Protein AF-A0A0M5JUR9-F1 (afdb_monomer_lite)

Radius of gyration: 17.56 Å; chains: 1; bounding box: 40×31×51 Å

Foldseek 3Di:
DDPVVVVVVVVVVVVVVVVQLCVPQVVDQPDPDPVSSVVSVVVSVVLQVVLCVVCVVVVNNPDGSVCCCVPPVVADWDWDDDDHDIDTHHDDD

Secondary structure (DSSP, 8-state):
--HHHHHHHHHHHHHHHHHHHHTTTTSS-S-S-HHHHHHHHHHHHHHHHHHHHHHHHTT-TT--HHHHIIIIISS--EEEEETTEEEEEPPP-

Sequence (93 aa):
MVVADRVHRRHALVEQVIAELKGGPLAHPPSGAFNANKAWLQLAVIALNLAKAAAVAASMPLVRMRTLLTRVVSVPVHLTRHVRRTTAHLPER

pLDDT: mean 93.42, std 4.86, range [62.44, 97.94]

Structure (mmCIF, N/CA/C/O backbone):
data_AF-A0A0M5JUR9-F1
#
_entry.id   AF-A0A0M5JUR9-F1
#
loop_
_atom_site.group_PDB
_atom_site.id
_atom_site.type_symbol
_atom_site.label_atom_id
_atom_site.label_alt_id
_atom_s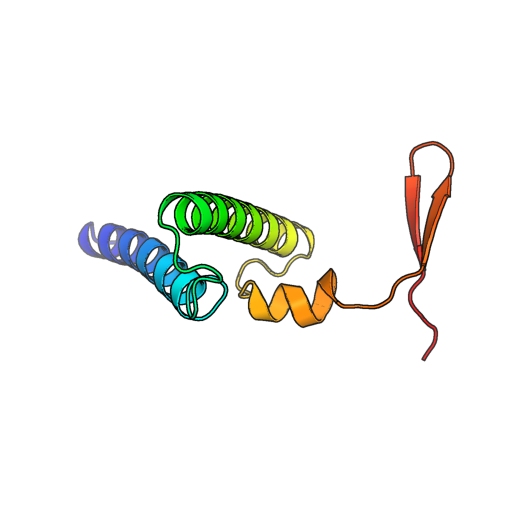ite.label_comp_id
_atom_site.label_asym_id
_atom_site.label_entity_id
_atom_site.label_seq_id
_atom_site.pdbx_PDB_ins_code
_atom_site.Cartn_x
_atom_site.Cartn_y
_atom_site.Cartn_z
_atom_site.occupancy
_atom_site.B_iso_or_equiv
_atom_site.auth_seq_id
_atom_site.auth_comp_id
_atom_site.auth_asym_id
_atom_site.auth_atom_id
_atom_site.pdbx_PDB_model_num
ATOM 1 N N . MET A 1 1 ? 13.528 -7.004 -28.919 1.00 62.44 1 MET A N 1
ATOM 2 C CA . MET A 1 1 ? 12.322 -7.170 -28.076 1.00 62.44 1 MET A CA 1
ATOM 3 C C . MET A 1 1 ? 11.095 -6.875 -28.928 1.00 62.44 1 MET A C 1
ATOM 5 O O . MET A 1 1 ? 10.981 -5.763 -29.429 1.00 62.44 1 MET A O 1
ATOM 9 N N . VAL A 1 2 ? 10.241 -7.872 -29.162 1.00 88.31 2 VAL A N 1
ATOM 10 C CA . VAL A 1 2 ? 9.084 -7.779 -30.075 1.00 88.31 2 VAL A CA 1
ATOM 11 C C . VAL A 1 2 ? 7.979 -6.917 -29.446 1.00 88.31 2 VAL A C 1
ATOM 13 O O . VAL A 1 2 ? 7.834 -6.896 -28.225 1.00 88.31 2 VAL A O 1
ATOM 16 N N . VAL A 1 3 ? 7.190 -6.200 -30.255 1.00 90.25 3 VAL A N 1
ATOM 17 C CA . VAL A 1 3 ? 6.081 -5.332 -29.793 1.00 90.25 3 VAL A CA 1
ATOM 18 C C . VAL A 1 3 ? 5.133 -6.063 -28.833 1.00 90.25 3 VAL A C 1
ATOM 20 O O . VAL A 1 3 ? 4.740 -5.495 -27.814 1.00 90.25 3 VAL A O 1
ATOM 23 N N . ALA A 1 4 ? 4.848 -7.340 -29.105 1.00 90.19 4 ALA A N 1
ATOM 24 C CA . ALA A 1 4 ? 4.026 -8.195 -28.255 1.00 90.19 4 ALA A CA 1
ATOM 25 C C . ALA A 1 4 ? 4.534 -8.260 -26.802 1.00 90.19 4 ALA A C 1
ATOM 27 O O . ALA A 1 4 ? 3.749 -8.045 -25.881 1.00 90.19 4 ALA A O 1
ATOM 28 N N . ASP A 1 5 ? 5.836 -8.459 -26.576 1.00 92.12 5 ASP A N 1
ATOM 29 C CA . ASP A 1 5 ? 6.419 -8.547 -25.225 1.00 92.12 5 ASP A CA 1
ATOM 30 C C . ASP A 1 5 ? 6.203 -7.258 -24.412 1.00 92.12 5 ASP A C 1
ATOM 32 O O . ASP A 1 5 ? 5.880 -7.287 -23.223 1.00 92.12 5 ASP A O 1
ATOM 36 N N . ARG A 1 6 ? 6.295 -6.093 -25.067 1.00 90.88 6 ARG A N 1
ATOM 37 C CA . ARG A 1 6 ? 6.041 -4.797 -24.418 1.00 90.88 6 ARG A CA 1
ATOM 38 C C . ARG A 1 6 ? 4.609 -4.691 -23.902 1.00 90.88 6 ARG A C 1
ATOM 40 O O . ARG A 1 6 ? 4.386 -4.170 -22.809 1.00 90.88 6 ARG A O 1
ATOM 47 N N . VAL A 1 7 ? 3.650 -5.142 -24.707 1.00 92.12 7 VAL A N 1
ATOM 48 C CA . VAL A 1 7 ? 2.223 -5.103 -24.371 1.00 92.12 7 VAL A CA 1
ATOM 49 C C . VAL A 1 7 ? 1.929 -6.059 -23.220 1.00 92.12 7 VAL A C 1
ATOM 51 O O . VAL A 1 7 ? 1.321 -5.642 -22.236 1.00 92.12 7 VAL A O 1
ATOM 54 N N . HIS A 1 8 ? 2.444 -7.289 -23.284 1.00 92.38 8 HIS A N 1
ATOM 55 C CA . HIS A 1 8 ? 2.241 -8.289 -22.234 1.00 92.38 8 HIS A CA 1
ATOM 56 C C . HIS A 1 8 ? 2.806 -7.822 -20.891 1.00 92.38 8 HIS A C 1
ATOM 58 O O . HIS A 1 8 ? 2.127 -7.937 -19.875 1.00 92.38 8 HIS A O 1
ATOM 64 N N . ARG A 1 9 ? 3.994 -7.202 -20.868 1.00 92.38 9 ARG A N 1
ATOM 65 C CA . ARG A 1 9 ? 4.556 -6.658 -19.621 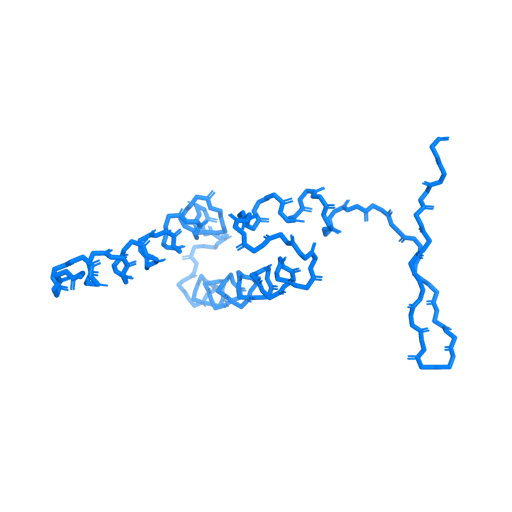1.00 92.38 9 ARG A CA 1
ATOM 66 C C . ARG A 1 9 ? 3.741 -5.509 -19.043 1.00 92.38 9 ARG A C 1
ATOM 68 O O . ARG A 1 9 ? 3.532 -5.466 -17.835 1.00 92.38 9 ARG A O 1
ATOM 75 N N . ARG A 1 10 ? 3.246 -4.593 -19.880 1.00 92.44 10 ARG A N 1
ATOM 76 C CA . ARG A 1 10 ? 2.354 -3.516 -19.417 1.00 92.44 10 ARG A CA 1
ATOM 77 C C . ARG A 1 10 ? 1.060 -4.075 -18.830 1.00 92.44 10 ARG A C 1
ATOM 79 O O . ARG A 1 10 ? 0.632 -3.613 -17.779 1.00 92.44 10 ARG A O 1
ATOM 86 N N . HIS A 1 11 ? 0.476 -5.076 -19.481 1.00 94.06 11 HIS A N 1
ATOM 87 C CA . HIS A 1 11 ? -0.732 -5.734 -18.996 1.00 94.06 11 HIS A CA 1
ATOM 88 C C . HIS A 1 11 ? -0.485 -6.478 -17.676 1.00 94.06 11 HIS A C 1
ATOM 90 O O . HIS A 1 11 ? -1.226 -6.278 -16.718 1.00 94.06 11 HIS A O 1
ATOM 96 N N . ALA A 1 12 ? 0.618 -7.225 -17.575 1.00 94.88 12 ALA A N 1
ATOM 97 C CA . ALA A 1 12 ? 1.003 -7.931 -16.356 1.00 94.88 12 ALA A CA 1
ATOM 98 C C . ALA A 1 12 ? 1.139 -6.991 -15.149 1.00 94.88 12 ALA A C 1
ATOM 100 O O . ALA A 1 12 ? 0.728 -7.351 -14.050 1.00 94.88 12 ALA A O 1
ATOM 101 N N . LEU A 1 13 ? 1.648 -5.767 -15.340 1.00 91.44 13 LEU A N 1
ATOM 102 C CA . LEU A 1 13 ? 1.701 -4.765 -14.271 1.00 91.44 13 LEU A CA 1
ATOM 103 C C . LEU A 1 13 ? 0.304 -4.371 -13.772 1.00 91.44 13 LEU A C 1
ATOM 105 O O . LEU A 1 13 ? 0.115 -4.222 -12.569 1.00 91.44 13 LEU A O 1
ATOM 109 N N . VAL A 1 14 ? -0.673 -4.203 -14.666 1.00 93.69 14 VAL A N 1
ATOM 110 C CA . VAL A 1 14 ? -2.052 -3.853 -14.287 1.00 93.69 14 VAL A CA 1
ATOM 111 C C . VAL A 1 14 ? -2.721 -5.013 -13.554 1.00 93.69 14 VAL A C 1
ATOM 113 O O . VAL A 1 14 ? -3.246 -4.819 -12.457 1.00 93.69 14 VAL A O 1
ATOM 116 N N . GLU A 1 15 ? -2.632 -6.226 -14.100 1.00 95.94 15 GLU A N 1
ATOM 117 C CA . GLU A 1 15 ? -3.190 -7.428 -13.469 1.00 95.94 15 GLU A CA 1
ATOM 118 C C . GLU A 1 15 ? -2.583 -7.676 -12.090 1.00 95.94 15 GLU A C 1
ATOM 120 O O . GLU A 1 15 ? -3.277 -7.997 -11.124 1.00 95.94 15 GLU A O 1
ATOM 125 N N . GLN A 1 16 ? -1.285 -7.419 -11.961 1.00 93.81 16 GLN A N 1
ATOM 126 C CA . GLN A 1 16 ? -0.578 -7.511 -10.701 1.00 93.81 16 GLN A CA 1
ATOM 127 C C . GLN A 1 16 ? -1.148 -6.564 -9.630 1.00 93.81 16 GLN A C 1
ATOM 129 O O . GLN A 1 16 ? -1.243 -6.950 -8.462 1.00 93.81 16 GLN A O 1
ATOM 134 N N . VAL A 1 17 ? -1.516 -5.338 -10.013 1.00 94.19 17 VAL A N 1
ATOM 135 C CA . VAL A 1 17 ? -2.140 -4.348 -9.121 1.00 94.19 17 VAL A CA 1
ATOM 136 C C . VAL A 1 17 ? -3.551 -4.764 -8.730 1.00 94.19 17 VAL A C 1
ATOM 138 O O . VAL A 1 17 ? -3.916 -4.668 -7.558 1.00 94.19 17 VAL A O 1
ATOM 141 N N . ILE A 1 18 ? -4.335 -5.249 -9.692 1.00 95.06 18 ILE A N 1
ATOM 142 C CA . ILE A 1 18 ? -5.706 -5.707 -9.453 1.00 95.06 18 ILE A CA 1
ATOM 143 C C . ILE A 1 18 ? -5.711 -6.899 -8.493 1.00 95.06 18 ILE A C 1
ATOM 145 O O . ILE A 1 18 ? -6.491 -6.906 -7.540 1.00 95.06 18 ILE A O 1
ATOM 149 N N . ALA A 1 19 ? -4.827 -7.876 -8.704 1.00 95.50 19 ALA A N 1
ATOM 150 C CA . ALA A 1 19 ? -4.692 -9.040 -7.833 1.00 95.50 19 ALA A CA 1
ATOM 151 C C . ALA A 1 19 ? -4.380 -8.637 -6.384 1.00 95.50 19 ALA A C 1
ATOM 153 O O . ALA A 1 19 ? -4.936 -9.194 -5.441 1.00 95.50 19 ALA A O 1
ATOM 154 N N . GLU A 1 20 ? -3.531 -7.628 -6.200 1.00 94.69 20 GLU A N 1
ATOM 155 C CA . GLU A 1 20 ? -3.122 -7.150 -4.883 1.00 94.69 20 GLU A CA 1
ATOM 156 C C . GLU A 1 20 ? -4.232 -6.394 -4.145 1.00 94.69 20 GLU A C 1
ATOM 158 O O . GLU A 1 20 ? -4.430 -6.603 -2.948 1.00 94.69 20 GLU A O 1
ATOM 163 N N . LEU A 1 21 ? -5.011 -5.574 -4.858 1.00 95.00 21 LEU A N 1
ATOM 164 C CA . LEU A 1 21 ? -6.188 -4.916 -4.288 1.00 95.00 21 LEU A CA 1
ATOM 165 C C . LEU A 1 21 ? -7.270 -5.933 -3.912 1.00 95.00 21 LEU A C 1
ATOM 167 O O . LEU A 1 21 ? -7.788 -5.879 -2.796 1.00 95.00 21 LEU A O 1
ATOM 171 N N . LYS A 1 22 ? -7.579 -6.876 -4.813 1.00 94.88 22 LYS A N 1
ATOM 172 C CA . LYS A 1 22 ? -8.583 -7.930 -4.592 1.00 94.88 22 LYS A CA 1
ATOM 173 C C . LYS A 1 22 ? -8.201 -8.871 -3.448 1.00 94.88 22 LYS A C 1
ATOM 175 O O . LYS A 1 22 ? -9.065 -9.241 -2.667 1.00 94.88 22 LYS A O 1
ATOM 180 N N . GLY A 1 23 ? -6.923 -9.237 -3.329 1.00 94.19 23 GLY A N 1
ATOM 181 C CA . GLY A 1 23 ? -6.417 -10.096 -2.250 1.00 94.19 23 GLY A CA 1
ATOM 182 C C . GLY A 1 23 ? -6.151 -9.376 -0.921 1.00 94.19 23 GLY A C 1
ATOM 183 O O . GLY A 1 23 ? -5.728 -10.010 0.048 1.00 94.19 23 GLY A O 1
ATOM 184 N N . GLY A 1 24 ? -6.343 -8.057 -0.873 1.00 91.75 24 GLY A N 1
ATOM 185 C CA . GLY A 1 24 ? -6.107 -7.228 0.304 1.00 91.75 24 GLY A CA 1
ATOM 186 C C . GLY A 1 24 ? -7.339 -6.397 0.662 1.00 91.75 24 GLY A C 1
ATOM 187 O O . GLY A 1 24 ? -8.359 -6.964 1.049 1.00 91.75 24 GLY A O 1
ATOM 188 N N . PRO A 1 25 ? -7.274 -5.058 0.561 1.00 91.44 25 PRO A N 1
ATOM 189 C CA . PRO A 1 25 ? -8.322 -4.174 1.070 1.00 91.44 25 PRO A CA 1
ATOM 190 C C . PRO A 1 25 ? -9.679 -4.344 0.374 1.00 91.44 25 PRO A C 1
ATOM 192 O O . PRO A 1 25 ? -10.696 -3.995 0.961 1.00 91.44 25 PRO A O 1
ATOM 195 N N . LEU A 1 26 ? -9.734 -4.872 -0.853 1.00 94.38 26 LEU A N 1
ATOM 196 C CA . LEU A 1 26 ? -10.997 -5.118 -1.560 1.00 94.38 26 LEU A CA 1
ATOM 197 C C . LEU A 1 26 ? -11.500 -6.556 -1.432 1.00 94.38 26 LEU A C 1
ATOM 199 O O . LEU A 1 26 ? -12.496 -6.886 -2.071 1.00 94.38 26 LEU A O 1
ATOM 203 N N . ALA A 1 27 ? -10.852 -7.402 -0.626 1.00 95.31 27 ALA A N 1
ATOM 204 C CA . ALA A 1 27 ? -11.344 -8.754 -0.392 1.00 95.31 27 ALA A CA 1
ATOM 205 C C . ALA A 1 27 ? -12.756 -8.709 0.209 1.00 95.31 27 ALA A C 1
ATOM 207 O O . ALA A 1 27 ? -13.649 -9.417 -0.258 1.00 95.31 27 ALA A O 1
ATOM 208 N N . HIS A 1 28 ? -12.967 -7.841 1.208 1.00 91.38 28 HIS A N 1
ATOM 209 C CA . HIS A 1 28 ? -14.227 -7.691 1.939 1.00 91.38 28 HIS A CA 1
ATOM 210 C C . HIS A 1 28 ? -14.530 -6.198 2.169 1.00 91.38 28 HIS A C 1
ATOM 212 O O . HIS A 1 28 ? -13.945 -5.589 3.067 1.00 91.38 28 HIS A O 1
ATOM 218 N N . PRO A 1 29 ? -15.406 -5.575 1.360 1.00 90.00 29 PRO A N 1
ATOM 219 C CA . PRO A 1 29 ? -15.828 -4.197 1.585 1.00 90.00 29 PRO A CA 1
ATOM 220 C C . PRO A 1 29 ? -16.488 -4.031 2.967 1.00 90.00 29 PRO A C 1
ATOM 222 O O . PRO A 1 29 ? -17.296 -4.873 3.357 1.00 90.00 29 PRO A O 1
ATOM 225 N N . PRO A 1 30 ? -16.176 -2.959 3.714 1.00 93.88 30 PRO A N 1
ATOM 226 C CA . PRO A 1 30 ? -16.541 -2.844 5.128 1.00 93.88 30 PRO A CA 1
ATOM 227 C C . PRO A 1 30 ? -17.992 -2.406 5.381 1.00 93.88 30 PRO A C 1
ATOM 229 O O . PRO A 1 30 ? -18.412 -2.330 6.533 1.00 93.88 30 PRO A O 1
ATOM 232 N N . SER A 1 31 ? -18.759 -2.061 4.342 1.00 95.25 31 SER A N 1
ATOM 233 C CA . SER A 1 31 ? -20.109 -1.507 4.481 1.00 95.25 31 SER A CA 1
ATOM 234 C C . SER A 1 31 ? -21.089 -2.103 3.471 1.00 95.25 31 SER A C 1
ATOM 236 O O . SER A 1 31 ? -20.707 -2.471 2.363 1.00 95.25 31 SER A O 1
ATOM 238 N N . GLY A 1 32 ? -22.379 -2.131 3.817 1.00 95.94 32 GLY A N 1
ATOM 239 C CA . GLY A 1 32 ? -23.462 -2.398 2.862 1.00 95.94 32 GLY A CA 1
ATOM 240 C C . GLY A 1 32 ? -23.794 -1.204 1.954 1.00 95.94 32 GLY A C 1
ATOM 241 O O . GLY A 1 32 ? -24.511 -1.361 0.970 1.00 95.94 32 GLY A O 1
ATOM 242 N N . ALA A 1 33 ? -23.277 -0.006 2.253 1.00 97.19 33 ALA A N 1
ATOM 243 C CA . ALA A 1 33 ? -23.566 1.207 1.494 1.00 97.19 33 ALA A CA 1
ATOM 244 C C . ALA A 1 33 ? -22.565 1.429 0.346 1.00 97.19 33 ALA A C 1
ATOM 246 O O . ALA A 1 33 ? -21.350 1.486 0.552 1.00 97.19 33 ALA A O 1
ATOM 247 N N . PHE A 1 34 ? -23.078 1.662 -0.867 1.00 95.69 34 PHE A N 1
ATOM 248 C CA . PHE A 1 34 ? -22.255 1.869 -2.067 1.00 95.69 34 PHE A CA 1
ATOM 249 C C . PHE A 1 34 ? -21.278 3.048 -1.934 1.00 95.69 34 PHE A C 1
ATOM 251 O O . PHE A 1 34 ? -20.089 2.906 -2.213 1.00 95.69 34 PHE A O 1
ATOM 258 N N . ASN A 1 35 ? -21.7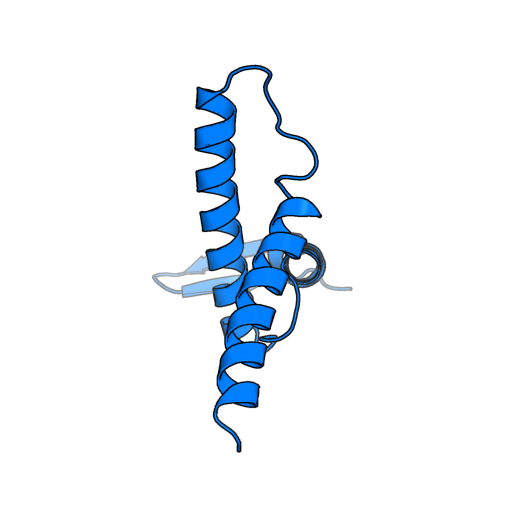56 4.203 -1.460 1.00 97.94 35 ASN A N 1
ATOM 259 C CA . ASN A 1 35 ? -20.921 5.401 -1.325 1.00 97.94 35 ASN A CA 1
ATOM 260 C C . ASN A 1 35 ? -19.787 5.216 -0.302 1.00 97.94 35 ASN A C 1
ATOM 262 O O . ASN A 1 35 ? -18.683 5.710 -0.526 1.00 97.94 35 ASN A O 1
ATOM 266 N N . ALA A 1 36 ? -20.023 4.453 0.771 1.00 97.38 36 ALA A N 1
ATOM 267 C CA . ALA A 1 36 ? -18.983 4.118 1.742 1.00 97.38 36 ALA A CA 1
ATOM 268 C C . ALA A 1 36 ? -17.905 3.222 1.111 1.00 97.38 36 ALA A C 1
ATOM 270 O O . ALA A 1 36 ? -16.714 3.495 1.244 1.00 97.38 36 ALA A O 1
ATOM 271 N N . ASN A 1 37 ? -18.309 2.212 0.336 1.00 96.56 37 ASN A N 1
ATOM 272 C CA . ASN A 1 37 ? -17.366 1.335 -0.362 1.00 96.56 37 ASN A CA 1
ATOM 273 C C . ASN A 1 37 ? -16.615 2.045 -1.500 1.00 96.56 37 ASN A C 1
ATOM 275 O O . ASN A 1 37 ? -15.463 1.715 -1.777 1.00 96.56 37 ASN A O 1
ATOM 279 N N . LYS A 1 38 ? -17.218 3.060 -2.130 1.00 97.31 38 LYS A N 1
ATOM 280 C CA . LYS A 1 38 ? -16.522 3.939 -3.080 1.00 97.31 38 LYS A CA 1
ATOM 281 C C . LYS A 1 38 ? -15.398 4.717 -2.391 1.00 97.31 38 LYS A C 1
ATOM 283 O O . LYS A 1 38 ? -14.280 4.737 -2.904 1.00 97.31 38 LYS A O 1
ATOM 288 N N . ALA A 1 39 ? -15.674 5.324 -1.236 1.00 97.38 39 ALA A N 1
ATOM 289 C CA . ALA A 1 39 ? -14.650 6.012 -0.450 1.00 97.38 39 ALA A CA 1
ATOM 290 C C . ALA A 1 39 ? -13.554 5.036 0.011 1.00 97.38 39 ALA A C 1
ATOM 292 O O . ALA A 1 39 ? -12.365 5.326 -0.115 1.00 97.38 39 ALA A O 1
ATOM 293 N N . TRP A 1 40 ? -13.944 3.836 0.451 1.00 97.12 40 TRP A N 1
ATOM 294 C CA . TRP A 1 40 ? -13.013 2.763 0.801 1.00 97.12 40 TRP A CA 1
ATOM 295 C C . TRP A 1 40 ? -12.079 2.391 -0.357 1.00 97.12 40 TRP A C 1
ATOM 297 O O . TRP A 1 40 ? -10.865 2.335 -0.172 1.00 97.12 40 TRP A O 1
ATOM 307 N N . LEU A 1 41 ? -12.616 2.206 -1.567 1.00 96.50 41 LEU A N 1
ATOM 308 C CA . LEU A 1 41 ? -11.819 1.931 -2.764 1.00 96.50 41 LEU A CA 1
ATOM 309 C C . LEU A 1 41 ? -10.791 3.038 -3.030 1.00 96.50 41 LEU A C 1
ATOM 311 O O . LEU A 1 41 ? -9.630 2.741 -3.310 1.00 96.50 41 LEU A O 1
ATOM 315 N N . GLN A 1 42 ? -11.195 4.306 -2.928 1.00 97.38 42 GLN A N 1
ATOM 316 C CA . GLN A 1 42 ? -10.289 5.440 -3.130 1.00 97.38 42 GLN A CA 1
ATOM 317 C C . GLN A 1 42 ? -9.134 5.419 -2.121 1.00 97.38 42 GLN A C 1
ATOM 319 O O . GLN A 1 42 ? -7.972 5.525 -2.515 1.00 97.38 42 GLN A O 1
ATOM 324 N N . LEU A 1 43 ? -9.438 5.208 -0.837 1.00 96.75 43 LEU A N 1
ATOM 325 C CA . LEU A 1 43 ? -8.429 5.099 0.218 1.00 96.75 43 LEU A CA 1
ATOM 326 C C . LEU A 1 43 ? -7.499 3.900 0.001 1.00 96.75 43 LEU A C 1
ATOM 328 O O . LEU A 1 43 ? -6.284 4.038 0.132 1.00 96.75 43 LEU A O 1
ATOM 332 N N . ALA A 1 44 ? -8.042 2.747 -0.393 1.00 96.06 44 ALA A N 1
ATOM 333 C CA . ALA A 1 44 ? -7.265 1.546 -0.687 1.00 96.06 44 ALA A CA 1
ATOM 334 C C . ALA A 1 44 ? -6.261 1.766 -1.831 1.00 96.06 44 ALA A C 1
ATOM 336 O O . ALA A 1 44 ? -5.105 1.352 -1.733 1.00 96.06 44 ALA A O 1
ATOM 337 N N . VAL A 1 45 ? -6.673 2.455 -2.901 1.00 96.69 45 VAL A N 1
ATOM 338 C CA . VAL A 1 45 ? -5.790 2.788 -4.030 1.00 96.69 45 VAL A CA 1
ATOM 339 C C . VAL A 1 45 ? -4.700 3.778 -3.611 1.00 96.69 45 VAL A C 1
ATOM 341 O O . VAL A 1 45 ? -3.535 3.586 -3.965 1.00 96.69 45 VAL A O 1
ATOM 344 N N . ILE A 1 46 ? -5.045 4.806 -2.827 1.00 97.56 46 ILE A N 1
ATOM 345 C CA . ILE A 1 46 ? -4.065 5.759 -2.281 1.00 97.56 46 ILE A CA 1
ATOM 346 C C . ILE A 1 46 ? -3.038 5.018 -1.417 1.00 97.56 46 ILE A C 1
ATOM 348 O O . ILE A 1 46 ? -1.836 5.174 -1.631 1.00 97.56 46 ILE A O 1
ATOM 352 N N . ALA A 1 47 ? -3.493 4.161 -0.501 1.00 96.06 47 ALA A N 1
ATOM 353 C CA . ALA A 1 47 ? -2.623 3.371 0.364 1.00 96.06 47 ALA A CA 1
ATOM 354 C C . ALA A 1 47 ? -1.687 2.450 -0.436 1.00 96.06 47 ALA A C 1
ATOM 356 O O . ALA A 1 47 ? -0.495 2.391 -0.137 1.00 96.06 47 ALA A O 1
ATOM 357 N N . LEU A 1 48 ? -2.180 1.786 -1.489 1.00 95.38 48 LEU A N 1
ATOM 358 C CA . LEU A 1 48 ? -1.343 0.953 -2.358 1.00 95.38 48 LEU A CA 1
ATOM 359 C C . LEU A 1 48 ? -0.255 1.772 -3.069 1.00 95.38 48 LEU A C 1
ATOM 361 O O . LEU A 1 48 ? 0.887 1.324 -3.177 1.00 95.38 48 LEU A O 1
ATOM 365 N N . ASN A 1 49 ? -0.586 2.971 -3.552 1.00 95.44 49 ASN A N 1
ATOM 366 C CA . ASN A 1 49 ? 0.388 3.846 -4.205 1.00 95.44 49 ASN A CA 1
ATOM 367 C C . ASN A 1 49 ? 1.458 4.338 -3.222 1.00 95.44 49 ASN A C 1
ATOM 369 O O . ASN A 1 49 ? 2.646 4.300 -3.548 1.00 95.44 49 ASN A O 1
ATOM 373 N N . LEU A 1 50 ? 1.058 4.721 -2.005 1.00 96.25 50 LEU A N 1
ATOM 374 C CA . LEU A 1 50 ? 1.992 5.065 -0.930 1.00 96.25 50 LEU A CA 1
ATOM 375 C C . LEU A 1 50 ? 2.890 3.876 -0.569 1.00 96.25 50 LEU A C 1
ATOM 377 O O . LEU A 1 50 ? 4.098 4.047 -0.427 1.00 96.25 50 LEU A O 1
ATOM 381 N N . ALA A 1 51 ? 2.332 2.666 -0.497 1.00 95.12 51 ALA A N 1
ATOM 382 C CA . ALA A 1 51 ? 3.093 1.457 -0.208 1.00 95.12 51 ALA A CA 1
ATOM 383 C C . ALA A 1 51 ? 4.148 1.160 -1.288 1.00 95.12 51 ALA A C 1
ATOM 385 O O . ALA A 1 51 ? 5.283 0.823 -0.960 1.00 95.12 51 ALA A O 1
ATOM 386 N N . LYS A 1 52 ? 3.819 1.338 -2.573 1.00 94.00 52 LYS A N 1
ATOM 387 C CA . LYS A 1 52 ? 4.792 1.191 -3.670 1.00 94.00 52 LYS A CA 1
ATOM 388 C C . LYS A 1 52 ? 5.903 2.235 -3.605 1.00 94.00 52 LYS A C 1
ATOM 390 O O . LYS A 1 52 ? 7.067 1.891 -3.787 1.00 94.00 52 LYS A O 1
ATOM 395 N N . ALA A 1 53 ? 5.565 3.494 -3.326 1.00 96.12 53 ALA A N 1
ATOM 396 C CA . ALA A 1 53 ? 6.562 4.549 -3.160 1.00 96.12 53 ALA A CA 1
ATOM 397 C C . ALA A 1 53 ? 7.491 4.258 -1.968 1.00 96.12 53 ALA A C 1
ATOM 399 O O . ALA A 1 53 ? 8.712 4.348 -2.093 1.00 96.12 53 ALA A O 1
ATOM 400 N N . ALA A 1 54 ? 6.925 3.826 -0.839 1.00 95.75 54 ALA A N 1
ATOM 401 C CA . ALA A 1 54 ? 7.684 3.407 0.333 1.00 95.75 54 ALA A CA 1
ATOM 402 C C . ALA A 1 54 ? 8.580 2.192 0.042 1.00 95.75 54 ALA A C 1
ATOM 404 O O . ALA A 1 54 ? 9.720 2.160 0.495 1.00 95.75 54 ALA A O 1
ATOM 405 N N . ALA A 1 55 ? 8.115 1.227 -0.759 1.00 96.44 55 ALA A N 1
ATOM 406 C CA . ALA A 1 55 ? 8.917 0.080 -1.181 1.00 96.44 55 ALA A CA 1
ATOM 407 C C . ALA A 1 55 ? 10.163 0.513 -1.966 1.00 96.44 55 ALA A C 1
ATOM 409 O O . ALA A 1 55 ? 11.252 0.001 -1.720 1.00 96.44 55 ALA A O 1
ATOM 410 N N . VAL A 1 56 ? 10.024 1.486 -2.874 1.00 96.81 56 VAL A N 1
ATOM 411 C CA . VAL A 1 56 ? 11.165 2.068 -3.598 1.00 96.81 56 VAL A CA 1
ATOM 412 C C . VAL A 1 56 ? 12.115 2.777 -2.631 1.00 96.81 56 VAL A C 1
ATOM 414 O O . VAL A 1 56 ? 13.317 2.527 -2.678 1.00 96.81 56 VAL A O 1
ATOM 417 N N . ALA A 1 57 ? 11.591 3.599 -1.715 1.00 95.50 57 ALA A N 1
ATOM 418 C CA . ALA A 1 57 ? 12.401 4.302 -0.717 1.00 95.50 57 ALA A CA 1
ATOM 419 C C . ALA A 1 57 ? 13.159 3.344 0.222 1.00 95.50 57 ALA A C 1
ATOM 421 O O . ALA A 1 57 ? 14.283 3.628 0.626 1.00 95.50 57 ALA A O 1
ATOM 422 N N . ALA A 1 58 ? 12.575 2.184 0.524 1.00 94.31 58 ALA A N 1
ATOM 423 C CA . ALA A 1 58 ? 13.184 1.130 1.330 1.00 94.31 58 ALA A CA 1
ATOM 424 C C . ALA A 1 58 ? 14.129 0.207 0.532 1.00 94.31 58 ALA A C 1
ATOM 426 O O . ALA A 1 58 ? 14.587 -0.795 1.073 1.00 94.31 58 ALA A O 1
ATOM 427 N N . SER A 1 59 ? 14.423 0.500 -0.743 1.00 96.62 59 SER A N 1
ATOM 428 C CA . SER A 1 59 ? 15.217 -0.369 -1.634 1.00 96.62 59 SER A CA 1
ATOM 429 C C . SER A 1 59 ? 14.629 -1.782 -1.819 1.00 96.62 59 SER A C 1
ATOM 431 O O . SER A 1 59 ? 15.348 -2.759 -2.005 1.00 96.62 59 SER A O 1
ATOM 433 N N . MET A 1 60 ? 13.297 -1.895 -1.802 1.00 96.38 60 MET A N 1
ATOM 434 C CA . MET A 1 60 ? 12.525 -3.138 -1.930 1.00 96.38 60 MET A CA 1
ATOM 435 C C . MET A 1 60 ? 11.490 -3.070 -3.081 1.00 96.38 60 MET A C 1
ATOM 437 O O . MET A 1 60 ? 10.333 -3.429 -2.882 1.00 96.38 60 MET A O 1
ATOM 441 N N . PRO A 1 61 ? 11.837 -2.638 -4.309 1.00 93.94 61 PRO A N 1
ATOM 442 C CA . PRO A 1 61 ? 10.856 -2.236 -5.333 1.00 93.94 61 PRO A CA 1
ATOM 443 C C . PRO A 1 61 ? 9.929 -3.355 -5.841 1.00 93.94 61 PRO A C 1
ATOM 445 O O . PRO A 1 61 ? 8.901 -3.071 -6.449 1.00 93.94 61 PRO A O 1
ATOM 448 N N . LEU A 1 62 ? 10.289 -4.622 -5.622 1.00 93.25 62 LEU A N 1
ATOM 449 C CA . LEU A 1 62 ? 9.538 -5.787 -6.104 1.00 93.25 62 LEU A CA 1
ATOM 450 C C . LEU A 1 62 ? 8.573 -6.369 -5.061 1.00 93.25 62 LEU A C 1
ATOM 452 O O . LEU A 1 62 ? 7.820 -7.294 -5.372 1.00 93.25 62 LEU A O 1
ATOM 456 N N . VAL A 1 63 ? 8.600 -5.876 -3.819 1.00 95.25 63 VAL A N 1
ATOM 457 C CA . VAL A 1 63 ? 7.764 -6.442 -2.754 1.00 95.25 63 VAL A CA 1
ATOM 458 C C . VAL A 1 63 ? 6.319 -5.986 -2.876 1.00 95.25 63 VAL A C 1
ATOM 460 O O . VAL A 1 63 ? 6.010 -4.920 -3.405 1.00 95.25 63 VAL A O 1
ATOM 463 N N . ARG A 1 64 ? 5.416 -6.812 -2.350 1.00 93.88 64 ARG A N 1
ATOM 464 C CA . ARG A 1 64 ? 3.994 -6.483 -2.256 1.00 93.88 64 ARG A CA 1
ATOM 465 C C . ARG A 1 64 ? 3.718 -5.647 -1.014 1.00 93.88 64 ARG A C 1
ATOM 467 O O . ARG A 1 64 ? 4.410 -5.779 -0.004 1.00 93.88 64 ARG A O 1
ATOM 474 N N . MET A 1 65 ? 2.654 -4.859 -1.059 1.00 94.44 65 MET A N 1
ATOM 475 C CA . MET A 1 65 ? 2.084 -4.088 0.040 1.00 94.44 65 MET A CA 1
ATOM 476 C C . MET A 1 65 ? 1.959 -4.930 1.307 1.00 94.44 65 MET A C 1
ATOM 478 O O . MET A 1 65 ? 2.353 -4.462 2.365 1.00 94.44 65 MET A O 1
ATOM 482 N N . ARG A 1 66 ? 1.507 -6.191 1.220 1.00 93.75 66 ARG A N 1
ATOM 483 C CA . ARG A 1 66 ? 1.439 -7.091 2.388 1.00 93.75 66 ARG A CA 1
ATOM 484 C C . ARG A 1 66 ? 2.795 -7.254 3.085 1.00 93.75 66 ARG A C 1
ATOM 486 O O . ARG A 1 66 ? 2.854 -7.199 4.308 1.00 93.75 66 ARG A O 1
ATOM 493 N N . THR A 1 67 ? 3.872 -7.433 2.325 1.00 95.25 67 THR A N 1
ATOM 494 C CA . THR A 1 67 ? 5.233 -7.551 2.871 1.00 95.25 67 THR A CA 1
ATOM 495 C C . THR A 1 67 ? 5.713 -6.226 3.450 1.00 95.25 67 THR A C 1
ATOM 497 O O . THR A 1 67 ? 6.345 -6.211 4.500 1.00 95.25 67 THR A O 1
ATOM 500 N N . LEU A 1 68 ? 5.405 -5.107 2.791 1.00 94.88 68 LEU A N 1
ATOM 501 C CA . LEU A 1 68 ? 5.753 -3.782 3.300 1.00 94.88 68 LEU A CA 1
ATOM 502 C C . LEU A 1 68 ? 5.036 -3.483 4.626 1.00 94.88 68 LEU A C 1
ATOM 504 O O . LEU A 1 68 ? 5.648 -2.965 5.558 1.00 94.88 68 LEU A O 1
ATOM 508 N N . LEU A 1 69 ? 3.758 -3.854 4.731 1.00 92.81 69 LEU A N 1
ATOM 509 C CA . LEU A 1 69 ? 2.984 -3.699 5.956 1.00 92.81 69 LEU A CA 1
ATOM 510 C C . LEU A 1 69 ? 3.653 -4.439 7.115 1.00 92.81 69 LEU A C 1
ATOM 512 O O . LEU A 1 69 ? 3.896 -3.837 8.149 1.00 92.81 69 LEU A O 1
ATOM 516 N N . THR A 1 70 ? 4.043 -5.700 6.928 1.00 93.56 70 THR A N 1
ATOM 517 C CA . THR A 1 70 ? 4.646 -6.493 8.010 1.00 93.56 70 THR A CA 1
ATOM 518 C C . THR A 1 70 ? 6.095 -6.125 8.319 1.00 93.56 70 THR A C 1
ATOM 520 O O . THR A 1 70 ? 6.506 -6.225 9.470 1.00 93.56 70 THR A O 1
ATOM 523 N N . ARG A 1 71 ? 6.887 -5.718 7.318 1.00 92.06 71 ARG A N 1
ATOM 524 C CA . ARG A 1 71 ? 8.332 -5.478 7.484 1.00 92.06 71 ARG A CA 1
ATOM 525 C C . ARG A 1 71 ? 8.725 -4.028 7.733 1.00 92.06 71 ARG A C 1
ATOM 527 O O . ARG A 1 71 ? 9.848 -3.799 8.163 1.00 92.06 71 ARG A O 1
ATOM 534 N N . VAL A 1 72 ? 7.854 -3.071 7.423 1.00 90.88 72 VAL A N 1
ATOM 535 C CA . VAL A 1 72 ? 8.167 -1.637 7.523 1.00 90.88 72 VAL A CA 1
ATOM 536 C C . VAL A 1 72 ? 7.106 -0.895 8.326 1.00 90.88 72 VAL A C 1
ATOM 538 O O . VAL A 1 72 ? 7.450 -0.168 9.248 1.00 90.88 72 VAL A O 1
ATOM 541 N N . VAL A 1 73 ? 5.822 -1.068 7.999 1.00 90.94 73 VAL A N 1
ATOM 542 C CA . VAL A 1 73 ? 4.753 -0.225 8.571 1.00 90.94 73 VAL A CA 1
ATOM 543 C C . VAL A 1 73 ? 4.351 -0.665 9.978 1.00 90.94 73 VAL A C 1
ATOM 545 O O . VAL A 1 73 ? 4.188 0.169 10.858 1.00 90.94 73 VAL A O 1
ATOM 548 N N . SER A 1 74 ? 4.187 -1.967 10.200 1.00 92.25 74 SER A N 1
ATOM 549 C CA . SER A 1 74 ? 3.758 -2.538 11.482 1.00 92.25 74 SER A CA 1
ATOM 550 C C . SER A 1 74 ? 4.914 -2.779 12.457 1.00 92.25 74 SER A C 1
ATOM 552 O O . SER A 1 74 ? 4.703 -3.379 13.508 1.00 92.25 74 SER A O 1
ATOM 554 N N . VAL A 1 75 ? 6.133 -2.344 12.122 1.00 90.19 75 VAL A N 1
ATOM 555 C CA . VAL A 1 75 ? 7.293 -2.474 13.010 1.00 90.19 75 VAL A CA 1
ATOM 556 C C . VAL A 1 75 ? 7.199 -1.410 14.108 1.00 90.19 75 VAL A C 1
ATOM 558 O O . VAL A 1 75 ? 7.100 -0.224 13.785 1.00 90.19 75 VAL A O 1
ATOM 561 N N . PRO A 1 76 ? 7.235 -1.792 15.399 1.00 90.88 76 PRO A N 1
ATOM 562 C CA . PRO A 1 76 ? 7.222 -0.824 16.484 1.00 90.88 76 PRO A CA 1
ATOM 563 C C . PRO A 1 76 ? 8.499 0.015 16.444 1.00 90.88 76 PRO A C 1
ATOM 565 O O . PRO A 1 76 ? 9.608 -0.506 16.322 1.00 90.88 76 PRO A O 1
ATOM 568 N N . VAL A 1 77 ? 8.334 1.328 16.551 1.00 91.88 77 VAL A N 1
ATOM 569 C CA . VAL A 1 77 ? 9.434 2.287 16.522 1.00 91.88 77 VAL A CA 1
ATOM 570 C C . VAL A 1 77 ? 9.077 3.485 17.389 1.00 91.88 77 VAL A C 1
ATOM 572 O O . VAL A 1 77 ? 7.942 3.964 17.366 1.00 91.88 77 VAL A O 1
ATOM 575 N N . HIS A 1 78 ? 10.045 3.989 18.150 1.00 92.88 78 HIS A N 1
ATOM 576 C CA . HIS A 1 78 ? 9.896 5.263 18.838 1.00 92.88 78 HIS A CA 1
ATOM 577 C C . HIS A 1 78 ? 10.400 6.385 17.925 1.00 92.88 78 HIS A C 1
ATOM 579 O O . HIS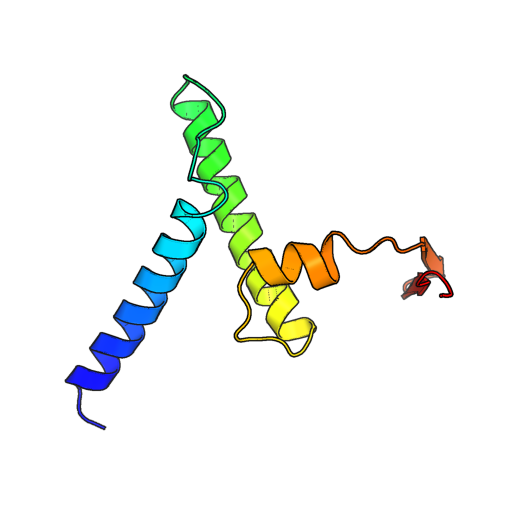 A 1 78 ? 11.577 6.429 17.563 1.00 92.88 78 HIS A O 1
ATOM 585 N N . LEU A 1 79 ? 9.497 7.276 17.508 1.00 93.38 79 LEU A N 1
ATOM 586 C CA . LEU A 1 79 ? 9.827 8.402 16.636 1.00 93.38 79 LEU A CA 1
ATOM 587 C C . LEU A 1 79 ? 10.122 9.644 17.475 1.00 93.38 79 LEU A C 1
ATOM 589 O O . LEU A 1 79 ? 9.251 10.140 18.185 1.00 93.38 79 LEU A O 1
ATOM 593 N N . THR A 1 80 ? 11.328 10.185 17.335 1.00 96.31 80 THR A N 1
ATOM 594 C CA . THR A 1 80 ? 11.711 11.481 17.903 1.00 96.31 80 THR A CA 1
ATOM 595 C C . THR A 1 80 ? 11.881 12.501 16.784 1.00 96.31 80 THR A C 1
ATOM 597 O O . THR A 1 80 ? 12.228 12.169 15.647 1.00 96.31 80 THR A O 1
ATOM 600 N N . ARG A 1 81 ? 11.616 13.776 17.078 1.00 96.94 81 ARG A N 1
ATOM 601 C CA . ARG A 1 81 ? 11.787 14.866 16.114 1.00 96.94 81 ARG A CA 1
ATOM 602 C C . ARG A 1 81 ? 12.635 15.963 16.728 1.00 96.94 81 ARG A C 1
ATOM 604 O O . ARG A 1 81 ? 12.256 16.542 17.739 1.00 96.94 81 ARG A O 1
ATOM 611 N N . HIS A 1 82 ? 13.752 16.279 16.085 1.00 94.50 82 HIS A N 1
ATOM 612 C C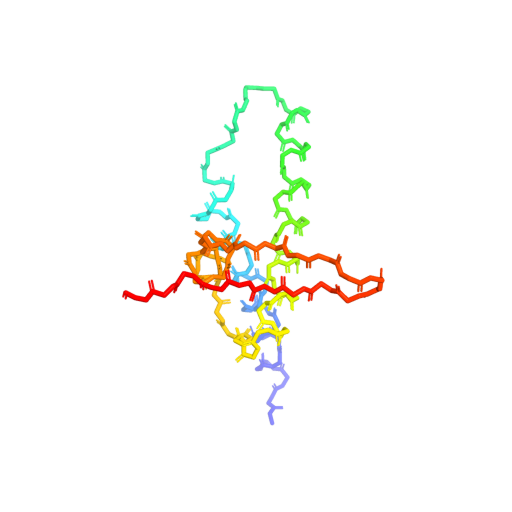A . HIS A 1 82 ? 14.622 17.380 16.476 1.00 94.50 82 HIS A CA 1
ATOM 613 C C . HIS A 1 82 ? 14.738 18.371 15.320 1.00 94.50 82 HIS A C 1
ATOM 615 O O . HIS A 1 82 ? 15.185 18.024 14.224 1.00 94.50 82 HIS A O 1
ATOM 621 N N . VAL A 1 83 ? 14.316 19.615 15.556 1.00 93.75 83 VAL A N 1
ATOM 622 C CA . VAL A 1 83 ? 14.259 20.688 14.550 1.00 93.75 83 VAL A CA 1
ATOM 623 C C . VAL A 1 83 ? 13.453 20.250 13.313 1.00 93.75 83 VAL A C 1
ATOM 625 O O . VAL A 1 83 ? 12.222 20.268 13.344 1.00 93.75 83 VAL A O 1
ATOM 628 N N . ARG A 1 84 ? 14.113 19.828 12.226 1.00 93.75 84 ARG A N 1
ATOM 629 C CA . ARG A 1 84 ? 13.492 19.352 10.972 1.00 93.75 84 ARG A CA 1
ATOM 630 C C . ARG A 1 84 ? 13.857 17.903 10.629 1.00 93.75 84 ARG A C 1
ATOM 632 O O . ARG A 1 84 ? 13.574 17.456 9.523 1.00 93.75 84 ARG A O 1
ATOM 639 N N . ARG A 1 85 ? 14.472 17.170 11.560 1.00 94.62 85 ARG A N 1
ATOM 640 C CA . ARG A 1 85 ? 14.883 15.775 11.385 1.00 94.62 85 ARG A CA 1
ATOM 641 C C . ARG A 1 85 ? 14.010 14.857 12.235 1.00 94.62 85 ARG A C 1
ATOM 643 O O . ARG A 1 85 ? 13.866 15.085 13.434 1.00 94.62 85 ARG A O 1
ATOM 650 N N . THR A 1 86 ? 13.454 13.825 11.608 1.00 94.69 86 THR A N 1
ATOM 651 C CA . THR A 1 86 ? 12.776 12.719 12.294 1.00 94.69 86 THR A CA 1
ATOM 652 C C . THR A 1 86 ? 13.770 11.572 12.450 1.00 94.69 86 THR A C 1
ATOM 654 O O . THR A 1 86 ? 14.393 11.170 11.467 1.00 94.69 86 THR A O 1
ATOM 657 N N . THR A 1 87 ? 13.925 11.062 13.667 1.00 94.19 87 THR A N 1
ATOM 658 C CA . THR A 1 87 ? 14.769 9.907 13.984 1.00 94.19 87 THR A CA 1
ATOM 659 C C . THR A 1 87 ? 13.883 8.768 14.472 1.00 94.19 87 THR A C 1
ATOM 661 O O . THR A 1 87 ? 12.973 8.968 15.273 1.00 94.19 87 THR A O 1
ATOM 664 N N . ALA A 1 88 ? 14.138 7.572 13.954 1.00 92.25 88 ALA A N 1
ATOM 665 C CA . ALA A 1 88 ? 13.424 6.349 14.281 1.00 92.25 88 ALA A CA 1
ATOM 666 C C . ALA A 1 88 ? 14.310 5.465 15.167 1.00 92.25 88 ALA A C 1
ATOM 668 O O . ALA A 1 88 ? 15.340 4.978 14.704 1.00 92.25 88 ALA A O 1
ATOM 669 N N . HIS A 1 89 ? 13.918 5.269 16.425 1.00 93.12 89 HIS A N 1
ATOM 670 C CA . HIS A 1 89 ? 14.592 4.367 17.357 1.00 93.12 89 HIS A CA 1
ATOM 671 C C . HIS A 1 89 ? 13.910 3.002 17.318 1.00 93.12 89 HIS A C 1
ATOM 673 O O . HIS A 1 89 ? 12.739 2.865 17.683 1.00 93.12 89 HIS A O 1
AT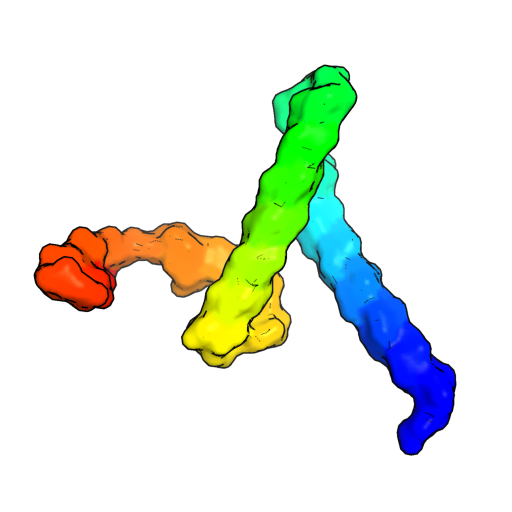OM 679 N N . LEU A 1 90 ? 14.645 2.007 16.833 1.00 90.19 90 LEU A N 1
ATOM 680 C CA . LEU A 1 90 ? 14.208 0.617 16.830 1.00 90.19 90 LEU A CA 1
ATOM 681 C C . LEU A 1 90 ? 14.374 0.027 18.238 1.00 90.19 90 LEU A C 1
ATOM 683 O O . LEU A 1 90 ? 15.316 0.412 18.932 1.00 90.19 90 LEU A O 1
ATOM 687 N N . PRO A 1 91 ? 13.490 -0.889 18.665 1.00 86.88 91 PRO A N 1
ATOM 688 C CA . PRO A 1 91 ? 13.693 -1.622 19.905 1.00 86.88 91 PRO A CA 1
ATOM 689 C C . PRO A 1 91 ? 15.001 -2.419 19.835 1.00 86.88 91 PRO A C 1
ATOM 691 O O . PRO A 1 91 ? 15.314 -3.032 18.808 1.00 86.88 91 PRO A O 1
ATOM 694 N N . GLU A 1 92 ? 15.762 -2.394 20.926 1.00 84.31 92 GLU A N 1
ATOM 695 C CA . GLU A 1 92 ? 16.887 -3.306 21.125 1.00 84.31 92 GLU A CA 1
ATOM 696 C C . GLU A 1 92 ? 16.337 -4.736 21.262 1.00 84.31 92 GLU A C 1
ATOM 698 O O . GLU A 1 92 ? 15.217 -4.930 21.740 1.00 84.31 92 GLU A O 1
ATOM 703 N N . ARG A 1 93 ? 17.071 -5.717 20.730 1.00 68.12 93 ARG A N 1
ATOM 704 C CA . ARG A 1 93 ? 16.643 -7.124 20.723 1.00 68.12 93 ARG A CA 1
ATOM 705 C C . ARG A 1 93 ? 16.626 -7.729 22.116 1.00 68.12 93 ARG A C 1
ATOM 707 O O . ARG A 1 93 ? 17.589 -7.457 22.862 1.00 68.12 93 ARG A O 1
#